Protein AF-U1ZWM1-F1 (afdb_monomer_lite)

Secondary structure (DSSP, 8-state):
-HHHHHHHHHHHHHHHHHHHHHHHHHHHHHHHHT-HHHHHHHHHHHHHHHHHHHHHHHHHHHHHHHTT--SSHHHHHTT-

Radius of gyration: 16.55 Å; chains: 1; bounding box: 34×19×45 Å

Structure (mmCIF, N/CA/C/O backbone):
data_AF-U1ZWM1-F1
#
_entry.id   AF-U1ZWM1-F1
#
loop_
_atom_site.group_PDB
_atom_site.id
_atom_site.type_symbol
_atom_site.label_atom_id
_atom_site.label_alt_id
_atom_site.label_comp_id
_atom_site.label_asym_id
_atom_site.label_entity_id
_atom_site.label_seq_id
_atom_site.pdbx_PDB_ins_code
_atom_site.Cartn_x
_atom_site.Cartn_y
_atom_site.Cartn_z
_atom_site.occupancy
_atom_site.B_iso_or_equiv
_atom_site.auth_seq_id
_atom_site.auth_comp_id
_atom_site.auth_asym_id
_atom_site.auth_atom_id
_atom_site.pdbx_PDB_model_num
ATOM 1 N N . MET A 1 1 ? 7.905 -8.735 -21.230 1.00 67.81 1 MET A N 1
ATOM 2 C CA . MET A 1 1 ? 7.684 -9.569 -20.022 1.00 67.81 1 MET A CA 1
ATOM 3 C C . MET A 1 1 ? 7.780 -8.750 -18.740 1.00 67.81 1 MET A C 1
ATOM 5 O O . MET A 1 1 ? 6.890 -8.903 -17.918 1.00 67.81 1 MET A O 1
ATOM 9 N N . HIS A 1 2 ? 8.778 -7.867 -18.580 1.00 76.38 2 HIS A N 1
ATOM 10 C CA . HIS A 1 2 ? 8.852 -6.928 -17.446 1.00 76.38 2 HIS A CA 1
ATOM 11 C C . HIS A 1 2 ? 7.597 -6.042 -17.317 1.00 76.38 2 HIS A C 1
ATOM 13 O O . HIS A 1 2 ? 7.088 -5.885 -16.215 1.00 76.38 2 HIS A O 1
ATOM 19 N N . ASP A 1 3 ? 7.035 -5.571 -18.434 1.00 79.81 3 ASP A N 1
ATOM 20 C CA . ASP A 1 3 ? 5.843 -4.704 -18.442 1.00 79.81 3 ASP A CA 1
ATOM 21 C C . ASP A 1 3 ? 4.601 -5.405 -17.875 1.00 79.81 3 ASP A C 1
ATOM 23 O O . ASP A 1 3 ? 3.849 -4.824 -17.099 1.00 79.81 3 ASP A O 1
ATOM 27 N N . THR A 1 4 ? 4.405 -6.685 -18.21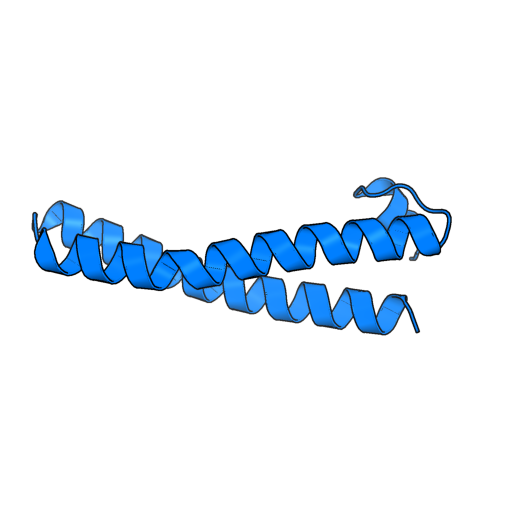2 1.00 87.81 4 THR A N 1
ATOM 28 C CA . THR A 1 4 ? 3.293 -7.495 -17.690 1.00 87.81 4 THR A CA 1
ATOM 29 C C . THR A 1 4 ? 3.444 -7.740 -16.190 1.00 87.81 4 THR A C 1
ATOM 31 O O . THR A 1 4 ? 2.460 -7.659 -15.465 1.00 87.81 4 THR A O 1
ATOM 34 N N . ALA A 1 5 ? 4.670 -7.986 -15.716 1.00 91.25 5 ALA A N 1
ATOM 35 C CA . ALA A 1 5 ? 4.951 -8.143 -14.289 1.00 91.25 5 ALA A CA 1
ATOM 36 C C . ALA A 1 5 ? 4.746 -6.829 -13.515 1.00 91.25 5 ALA A C 1
ATOM 38 O O . ALA A 1 5 ? 4.155 -6.831 -12.440 1.00 91.25 5 ALA A O 1
ATOM 39 N N . LEU A 1 6 ? 5.176 -5.693 -14.075 1.00 93.38 6 LEU A N 1
ATOM 40 C CA . LEU A 1 6 ? 4.935 -4.376 -13.482 1.00 93.38 6 LEU A CA 1
ATOM 41 C C . LEU A 1 6 ? 3.438 -4.061 -13.395 1.00 93.38 6 LEU A C 1
ATOM 43 O O . LEU A 1 6 ? 2.985 -3.578 -12.359 1.00 93.38 6 LEU A O 1
ATOM 47 N N . LEU A 1 7 ? 2.666 -4.356 -14.445 1.00 93.88 7 LEU A N 1
ATOM 48 C CA . LEU A 1 7 ? 1.218 -4.143 -14.449 1.00 93.88 7 LEU A CA 1
ATOM 49 C C . LEU A 1 7 ? 0.503 -4.986 -13.382 1.00 93.88 7 LEU A C 1
ATOM 51 O O . LEU A 1 7 ? -0.389 -4.478 -12.703 1.00 93.88 7 LEU A O 1
ATOM 55 N N . ASP A 1 8 ? 0.904 -6.246 -13.217 1.00 95.44 8 ASP A N 1
ATOM 56 C CA . ASP A 1 8 ? 0.348 -7.147 -12.202 1.00 95.44 8 ASP A CA 1
ATOM 57 C C . ASP A 1 8 ? 0.674 -6.670 -10.776 1.00 95.44 8 ASP A C 1
ATOM 59 O O . ASP A 1 8 ? -0.216 -6.575 -9.926 1.00 95.44 8 ASP A O 1
ATOM 63 N N . LEU A 1 9 ? 1.921 -6.240 -10.541 1.00 96.12 9 LEU A N 1
ATOM 64 C CA . LEU A 1 9 ? 2.338 -5.632 -9.273 1.00 96.12 9 LEU A CA 1
ATOM 65 C C . LEU A 1 9 ? 1.541 -4.363 -8.957 1.00 96.12 9 LEU A C 1
ATOM 67 O O . LEU A 1 9 ? 1.085 -4.201 -7.831 1.00 96.12 9 LEU A O 1
ATOM 71 N N . PHE A 1 10 ? 1.347 -3.464 -9.928 1.00 95.62 10 PHE A N 1
ATOM 72 C CA . PHE A 1 10 ? 0.544 -2.256 -9.710 1.00 95.62 10 PHE A CA 1
ATOM 73 C C . PHE A 1 10 ? -0.924 -2.576 -9.442 1.00 95.62 10 PHE A C 1
ATOM 75 O O . PHE A 1 10 ? -1.521 -1.979 -8.552 1.00 95.62 10 PHE A O 1
ATOM 82 N N . THR A 1 11 ? -1.496 -3.526 -10.179 1.00 96.88 11 THR A N 1
ATOM 83 C CA . THR A 1 11 ? -2.891 -3.946 -9.991 1.00 96.88 11 THR A CA 1
ATOM 84 C C . THR A 1 11 ? -3.096 -4.537 -8.596 1.00 96.88 11 THR A C 1
ATOM 86 O O . THR A 1 11 ? -4.050 -4.183 -7.904 1.00 96.88 11 THR A O 1
ATOM 89 N N . THR A 1 12 ? -2.162 -5.375 -8.145 1.00 97.62 12 THR A N 1
ATOM 90 C CA . THR A 1 12 ? -2.198 -5.970 -6.803 1.00 97.62 12 THR A CA 1
ATOM 91 C C . THR A 1 12 ? -1.988 -4.922 -5.706 1.00 97.62 12 THR A C 1
ATOM 93 O O . THR A 1 12 ? -2.678 -4.949 -4.685 1.00 97.62 12 THR A O 1
ATOM 96 N N . ASP A 1 13 ? -1.082 -3.963 -5.913 1.00 98.12 13 ASP A N 1
ATOM 97 C CA . ASP A 1 13 ? -0.858 -2.855 -4.978 1.00 98.12 13 ASP A CA 1
ATOM 98 C C . ASP A 1 13 ? -2.086 -1.962 -4.821 1.00 98.12 13 ASP A C 1
ATOM 100 O O . ASP A 1 13 ? -2.383 -1.556 -3.701 1.00 98.12 13 ASP A O 1
ATOM 104 N N . ILE A 1 14 ? -2.809 -1.676 -5.911 1.00 98.31 14 ILE A N 1
ATOM 105 C CA . ILE A 1 14 ? -4.053 -0.895 -5.860 1.00 98.31 14 ILE A CA 1
ATOM 106 C C . ILE A 1 14 ? -5.066 -1.598 -4.954 1.00 98.31 14 ILE A C 1
ATOM 108 O O . ILE A 1 14 ? -5.528 -0.991 -3.991 1.00 98.31 14 ILE A O 1
ATOM 112 N N . GLY A 1 15 ? -5.327 -2.889 -5.179 1.00 98.25 15 GLY A N 1
ATOM 113 C CA . GLY A 1 15 ? -6.251 -3.649 -4.330 1.00 98.25 15 GLY A CA 1
ATOM 114 C C . GLY A 1 15 ? -5.782 -3.765 -2.872 1.00 98.25 15 GLY A C 1
ATOM 115 O O . GLY A 1 15 ? -6.592 -3.740 -1.948 1.00 98.25 15 GLY A O 1
ATOM 116 N N . THR A 1 16 ? -4.469 -3.848 -2.639 1.00 98.38 16 THR A N 1
ATOM 117 C CA . THR A 1 16 ? -3.896 -3.870 -1.280 1.00 98.38 16 THR A CA 1
ATOM 118 C C . THR A 1 16 ? -4.066 -2.519 -0.580 1.00 98.38 16 THR A C 1
ATOM 120 O O . THR A 1 16 ? -4.384 -2.469 0.607 1.00 98.38 16 THR A O 1
ATOM 123 N N . ALA A 1 17 ? -3.883 -1.413 -1.306 1.00 98.62 17 ALA A N 1
ATOM 124 C CA . ALA A 1 17 ? -4.081 -0.064 -0.789 1.00 98.62 17 ALA A CA 1
ATOM 125 C C . ALA A 1 17 ? -5.561 0.234 -0.497 1.00 98.62 17 ALA A C 1
ATOM 127 O O . ALA A 1 17 ? -5.852 0.887 0.503 1.00 98.62 17 ALA A O 1
ATOM 128 N N . GLU A 1 18 ? -6.486 -0.276 -1.316 1.00 98.69 18 GLU A N 1
ATOM 129 C CA . GLU A 1 18 ? -7.932 -0.201 -1.063 1.00 98.69 18 GLU A CA 1
ATOM 130 C C . GLU A 1 18 ? -8.312 -0.926 0.237 1.00 98.69 18 GLU A C 1
ATOM 132 O O . GLU A 1 18 ? -8.959 -0.335 1.098 1.00 98.69 18 GLU A O 1
ATOM 137 N N . GLN A 1 19 ? -7.820 -2.152 0.451 1.00 98.56 19 GLN A N 1
ATOM 138 C CA . GLN A 1 19 ? -8.023 -2.870 1.720 1.00 98.56 19 GLN A CA 1
ATOM 139 C C . GLN A 1 19 ? -7.428 -2.113 2.914 1.00 98.56 19 GLN A C 1
ATOM 141 O O . GLN A 1 19 ? -8.036 -2.035 3.981 1.00 98.56 19 GLN A O 1
ATOM 146 N N . LEU A 1 20 ? -6.239 -1.525 2.749 1.00 98.69 20 LEU A N 1
ATOM 147 C CA . LEU A 1 20 ? -5.616 -0.729 3.804 1.00 98.69 20 LEU A CA 1
ATOM 148 C C . LEU A 1 20 ? -6.470 0.499 4.159 1.00 98.69 20 LEU A C 1
ATOM 150 O O . LEU A 1 20 ? -6.573 0.847 5.334 1.00 98.69 20 LEU A O 1
ATOM 154 N N . LEU A 1 21 ? -7.088 1.139 3.162 1.00 98.69 21 LEU A N 1
ATOM 155 C CA . LEU A 1 21 ? -7.992 2.269 3.363 1.00 98.69 21 LEU A CA 1
ATOM 156 C C . LEU A 1 21 ? -9.230 1.859 4.173 1.00 98.69 21 LEU A C 1
ATOM 158 O O . LEU A 1 21 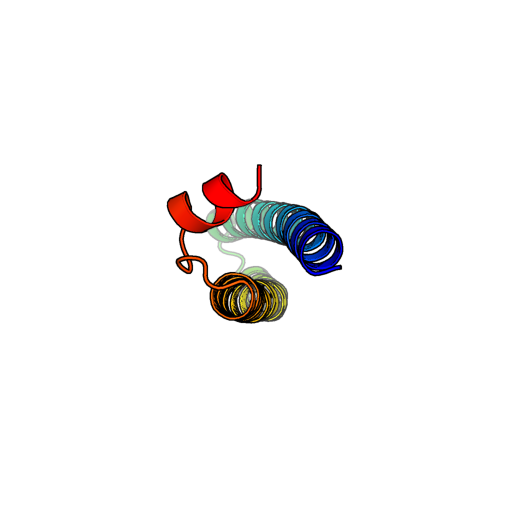? -9.559 2.536 5.144 1.00 98.69 21 LEU A O 1
ATOM 162 N N . GLU A 1 22 ? -9.849 0.720 3.853 1.00 98.62 22 GLU A N 1
ATOM 163 C CA . GLU A 1 22 ? -10.981 0.183 4.625 1.00 98.62 22 GLU A CA 1
ATOM 164 C C . GLU A 1 22 ? -10.611 -0.070 6.097 1.00 98.62 22 GLU A C 1
ATOM 166 O O . GLU A 1 22 ? -11.371 0.266 7.011 1.00 98.62 22 GLU A O 1
ATOM 171 N N . LEU A 1 23 ? -9.415 -0.615 6.354 1.00 98.69 23 LEU A N 1
ATOM 172 C CA . LEU A 1 23 ? -8.922 -0.829 7.718 1.00 98.69 23 LEU A CA 1
ATOM 173 C C . LEU A 1 23 ? -8.650 0.488 8.458 1.00 98.69 23 LEU A C 1
ATOM 175 O O . LEU A 1 23 ? -8.874 0.565 9.666 1.00 98.69 23 LEU A O 1
ATOM 179 N N . ILE A 1 24 ? -8.179 1.524 7.758 1.00 98.44 24 ILE A N 1
ATOM 180 C CA . ILE A 1 24 ? -7.973 2.863 8.330 1.00 98.44 24 ILE A CA 1
ATOM 181 C C . ILE A 1 24 ? -9.317 3.506 8.699 1.00 98.44 24 ILE A C 1
ATOM 183 O O . ILE A 1 24 ? -9.439 4.080 9.782 1.00 98.44 24 ILE A O 1
ATOM 187 N N . ASP A 1 25 ? -10.344 3.359 7.861 1.00 98.44 25 ASP A N 1
ATOM 188 C CA . ASP A 1 25 ? -11.693 3.844 8.172 1.00 98.44 25 ASP A CA 1
ATOM 189 C C . ASP A 1 25 ? -12.285 3.118 9.395 1.00 98.44 25 ASP A C 1
ATOM 191 O O . ASP A 1 25 ? -12.875 3.745 10.283 1.00 98.44 25 ASP A O 1
ATOM 195 N N . ALA A 1 26 ? -12.078 1.802 9.500 1.00 98.38 26 ALA A N 1
ATOM 196 C CA . ALA A 1 26 ? -12.476 1.026 10.674 1.00 98.38 26 ALA A CA 1
ATOM 197 C C . ALA A 1 26 ? -11.696 1.427 11.942 1.00 98.38 26 ALA A C 1
ATOM 199 O O . ALA A 1 26 ? -12.274 1.476 13.032 1.00 98.38 26 ALA A O 1
ATOM 200 N N . GLU A 1 27 ? -10.405 1.746 11.816 1.00 98.38 27 GLU A N 1
ATOM 201 C CA . GLU A 1 27 ? -9.570 2.247 12.914 1.00 98.38 27 GLU A CA 1
ATOM 202 C C . GLU A 1 27 ? -10.057 3.606 13.410 1.00 98.38 27 GLU A C 1
ATOM 204 O O . GLU A 1 27 ? -10.171 3.814 14.619 1.00 98.38 27 GLU A O 1
ATOM 209 N N . PHE A 1 28 ? -10.421 4.508 12.499 1.00 98.25 28 PHE A N 1
ATOM 210 C CA . PHE A 1 28 ? -10.991 5.806 12.850 1.00 98.25 28 PHE A CA 1
ATOM 211 C C . PHE A 1 28 ? -12.274 5.672 13.692 1.00 98.25 28 PHE A C 1
ATOM 213 O O . PHE A 1 28 ? -12.451 6.383 14.690 1.00 98.25 28 PHE A O 1
ATOM 220 N N . GLN A 1 29 ? -13.147 4.720 13.348 1.00 98.19 29 GLN A N 1
ATOM 221 C CA . GLN A 1 29 ? -14.335 4.404 14.151 1.00 98.19 29 GLN A CA 1
ATOM 222 C C . GLN A 1 29 ? -13.960 3.851 15.533 1.00 98.19 29 GLN A C 1
ATOM 224 O O . GLN A 1 29 ? -14.428 4.369 16.547 1.00 98.19 29 GLN A O 1
ATOM 229 N N . ALA A 1 30 ? -13.069 2.858 15.590 1.00 98.19 30 ALA A N 1
ATOM 230 C CA . ALA A 1 30 ? -12.645 2.238 16.846 1.00 98.19 30 ALA A CA 1
ATOM 231 C C . ALA A 1 30 ? -11.962 3.239 17.800 1.00 98.19 30 ALA A C 1
ATOM 233 O O . ALA A 1 30 ? -12.176 3.193 19.012 1.00 98.19 30 ALA A O 1
ATOM 234 N N . LEU A 1 31 ? -11.196 4.199 17.266 1.00 98.19 31 LEU A N 1
ATOM 235 C CA . LEU A 1 31 ? -10.620 5.308 18.036 1.00 98.19 31 LEU A CA 1
ATOM 236 C C . LEU A 1 31 ? -11.704 6.203 18.647 1.00 98.19 31 LEU A C 1
ATOM 238 O O . LEU A 1 31 ? -11.601 6.584 19.815 1.00 98.19 31 LEU A O 1
ATOM 242 N N . THR A 1 32 ? -12.749 6.513 17.876 1.00 97.50 32 THR A N 1
ATOM 243 C CA . THR A 1 32 ? -13.888 7.324 18.333 1.00 97.50 32 THR A CA 1
ATOM 244 C C . THR A 1 32 ? -14.643 6.627 19.470 1.00 97.50 32 THR A C 1
ATOM 246 O O . THR A 1 32 ? -15.034 7.266 20.447 1.00 97.50 32 THR A O 1
ATOM 249 N N . GLU A 1 33 ? -14.786 5.305 19.380 1.00 97.50 33 GLU A N 1
ATOM 250 C CA . GLU A 1 33 ? -15.440 4.453 20.382 1.00 97.50 33 GLU A CA 1
ATOM 251 C C . GLU A 1 33 ? -14.525 4.107 21.572 1.00 97.50 33 GLU A C 1
ATOM 253 O O . GLU A 1 33 ? -15.000 3.623 22.600 1.00 97.50 33 GLU A O 1
ATOM 258 N N . ARG A 1 34 ? -13.220 4.404 21.468 1.00 97.38 34 ARG A N 1
ATOM 259 C CA . ARG A 1 34 ? -12.163 4.023 22.426 1.00 97.38 34 ARG A CA 1
ATOM 260 C C . ARG A 1 34 ? -12.075 2.500 22.624 1.00 97.38 34 ARG A C 1
ATOM 26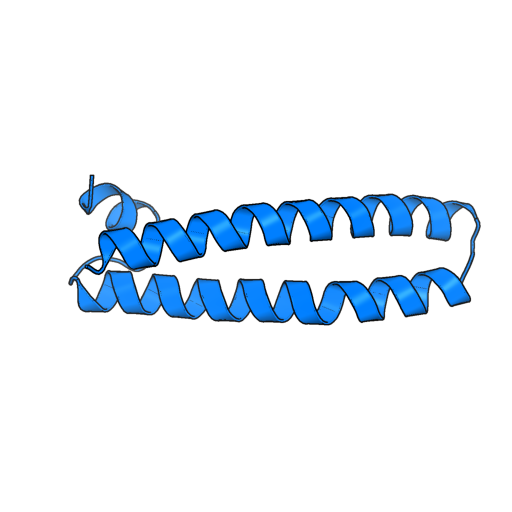2 O O . ARG A 1 34 ? -11.738 2.029 23.712 1.00 97.38 34 ARG A O 1
ATOM 269 N N . ASP A 1 35 ? -12.353 1.742 21.566 1.00 98.00 35 ASP A N 1
ATOM 270 C CA . ASP A 1 35 ? -12.342 0.277 21.543 1.00 98.00 35 ASP A CA 1
ATOM 271 C C . ASP A 1 35 ? -10.913 -0.257 21.337 1.00 98.00 35 ASP A C 1
ATOM 273 O O . ASP A 1 35 ? -10.478 -0.566 20.227 1.00 98.00 35 ASP A O 1
ATOM 277 N N . LEU A 1 36 ? -10.147 -0.327 22.431 1.00 96.94 36 LEU A N 1
ATOM 278 C CA . LEU A 1 36 ? -8.754 -0.792 22.410 1.00 96.94 36 LEU A CA 1
ATOM 279 C C . LEU A 1 36 ? -8.584 -2.230 21.870 1.00 96.94 36 LEU A C 1
ATOM 281 O O . LEU A 1 36 ? -7.667 -2.432 21.074 1.00 96.94 36 LEU A O 1
ATOM 285 N N . PRO A 1 37 ? -9.422 -3.223 22.235 1.00 97.75 37 PRO A N 1
ATOM 286 C CA . PRO A 1 37 ? -9.337 -4.562 21.644 1.00 97.75 37 PRO A CA 1
ATOM 287 C C . PRO A 1 37 ? -9.493 -4.578 20.118 1.00 97.75 37 PRO A C 1
ATOM 289 O O . PRO A 1 37 ? -8.754 -5.284 19.426 1.00 97.75 37 PRO A O 1
ATOM 292 N N . ARG A 1 38 ? -10.423 -3.783 19.573 1.00 97.81 38 ARG A N 1
ATOM 293 C CA . ARG A 1 38 ? -10.610 -3.678 18.119 1.00 97.81 38 ARG A CA 1
ATOM 294 C C . ARG A 1 38 ? -9.410 -3.023 17.437 1.00 97.81 38 ARG A C 1
ATOM 296 O O . ARG A 1 38 ? -9.015 -3.471 16.365 1.00 97.81 38 ARG A O 1
ATOM 303 N N . LEU A 1 39 ? -8.794 -2.019 18.063 1.00 98.38 39 LEU A N 1
ATOM 304 C CA . LEU A 1 39 ? -7.585 -1.372 17.538 1.00 98.38 39 LEU A CA 1
ATOM 305 C C . LEU A 1 39 ? -6.398 -2.338 17.422 1.00 98.38 39 LEU A C 1
ATOM 307 O O . LEU A 1 39 ? -5.676 -2.289 16.429 1.00 98.38 39 LEU A O 1
ATOM 311 N N . ASP A 1 40 ? -6.217 -3.239 18.388 1.00 98.06 40 ASP A N 1
ATOM 312 C CA . ASP A 1 40 ? -5.150 -4.251 18.345 1.00 98.06 40 ASP A CA 1
ATOM 313 C C . ASP A 1 40 ? -5.341 -5.249 17.186 1.00 98.06 40 ASP A C 1
ATOM 315 O O . ASP A 1 40 ? -4.398 -5.579 16.459 1.00 98.06 40 ASP A O 1
ATOM 319 N N . SER A 1 41 ? -6.593 -5.650 16.943 1.00 98.00 41 SER A N 1
ATOM 320 C CA . SER A 1 41 ? -6.947 -6.513 15.807 1.00 98.00 41 SER A CA 1
ATOM 321 C C . SER A 1 41 ? -6.698 -5.800 14.473 1.00 98.00 41 SER A C 1
ATOM 323 O O . SER A 1 41 ? -5.995 -6.324 13.614 1.00 98.00 41 SER A O 1
ATOM 325 N N . LEU A 1 42 ? -7.162 -4.553 14.336 1.00 98.50 42 LEU A N 1
ATOM 326 C CA . LEU A 1 42 ? -6.952 -3.743 13.129 1.00 98.50 42 LEU A CA 1
ATOM 327 C C . LEU A 1 42 ? -5.466 -3.481 12.846 1.00 98.50 42 LEU A C 1
ATOM 329 O O . LEU A 1 42 ? -5.040 -3.463 11.690 1.00 98.50 42 LEU A O 1
ATOM 333 N N . LEU A 1 43 ? -4.653 -3.287 13.887 1.00 98.06 43 LEU A N 1
ATOM 334 C CA . LEU A 1 43 ? -3.206 -3.162 13.734 1.00 98.06 43 LEU A CA 1
ATOM 335 C C . LEU A 1 43 ? -2.580 -4.463 13.217 1.00 98.06 43 LEU A C 1
ATOM 337 O O . LEU A 1 43 ? -1.677 -4.414 12.380 1.00 98.06 43 LEU A O 1
ATOM 341 N N . SER A 1 44 ? -3.044 -5.611 13.707 1.00 98.31 44 SER A N 1
ATOM 342 C CA . SER A 1 44 ? -2.586 -6.927 13.253 1.00 98.31 44 SER A CA 1
ATOM 343 C C . SER A 1 44 ? -2.952 -7.180 11.788 1.00 98.31 44 SER A C 1
ATOM 345 O O . SER A 1 44 ? -2.110 -7.662 11.033 1.00 98.31 44 SER A O 1
ATOM 347 N N . ASP A 1 45 ? -4.144 -6.762 11.362 1.00 98.38 45 ASP A N 1
ATOM 348 C CA . ASP A 1 45 ? -4.622 -6.922 9.983 1.00 98.38 45 ASP A CA 1
ATOM 349 C C . ASP A 1 45 ? -3.890 -6.001 8.988 1.00 98.38 45 ASP A C 1
ATOM 351 O O . ASP A 1 45 ? -3.612 -6.396 7.854 1.00 98.38 45 ASP A O 1
ATOM 355 N N . LYS A 1 46 ? -3.497 -4.786 9.404 1.00 98.62 46 LYS A N 1
ATOM 356 C CA . LYS A 1 46 ? -2.740 -3.847 8.548 1.00 98.62 46 LYS A CA 1
ATOM 357 C C . LYS A 1 46 ? -1.301 -4.293 8.276 1.00 98.62 46 LYS A C 1
ATOM 359 O O . LYS A 1 46 ? -0.769 -4.022 7.200 1.00 98.62 46 LYS A O 1
ATOM 364 N N . GLN A 1 47 ? -0.646 -4.946 9.238 1.00 98.50 47 GLN A N 1
ATOM 365 C CA . GLN A 1 47 ? 0.766 -5.346 9.138 1.00 98.50 47 GLN A CA 1
ATOM 366 C C . GLN A 1 47 ? 1.117 -6.168 7.883 1.00 98.50 47 GLN A C 1
ATOM 368 O O . GLN A 1 47 ? 2.068 -5.787 7.192 1.00 98.50 47 GLN A O 1
ATOM 373 N N . PRO A 1 48 ? 0.400 -7.254 7.534 1.00 98.31 48 PRO A N 1
ATOM 374 C CA . PRO A 1 48 ? 0.710 -8.027 6.333 1.00 98.31 48 PRO A CA 1
ATOM 375 C C . PRO A 1 48 ? 0.516 -7.222 5.041 1.00 98.31 48 PRO A C 1
ATOM 377 O O . PRO A 1 48 ? 1.327 -7.356 4.127 1.00 98.31 48 PRO A O 1
ATOM 380 N N . LEU A 1 49 ? -0.493 -6.346 4.973 1.00 98.50 49 LEU A N 1
ATOM 381 C CA . LEU A 1 49 ? -0.734 -5.495 3.800 1.00 98.50 49 LEU A CA 1
ATOM 382 C C . LEU A 1 49 ? 0.409 -4.491 3.591 1.00 98.50 49 LEU A C 1
ATOM 384 O O . LEU A 1 49 ? 0.901 -4.320 2.476 1.00 98.50 49 LEU A O 1
ATOM 388 N N . LEU A 1 50 ? 0.893 -3.874 4.674 1.00 98.50 50 LEU A N 1
ATOM 389 C CA . LEU A 1 50 ? 2.049 -2.972 4.631 1.00 98.50 50 LEU A CA 1
ATOM 390 C C . LEU A 1 50 ? 3.328 -3.699 4.198 1.00 98.50 50 LEU A C 1
ATOM 392 O O . LEU A 1 50 ? 4.090 -3.178 3.381 1.00 98.50 50 LEU A O 1
ATOM 396 N N . ALA A 1 51 ? 3.556 -4.910 4.714 1.00 98.31 51 ALA A N 1
ATOM 397 C CA . ALA A 1 51 ? 4.701 -5.728 4.325 1.00 98.31 51 ALA A CA 1
ATOM 398 C C . ALA A 1 51 ? 4.658 -6.100 2.832 1.00 98.31 51 ALA A C 1
ATOM 400 O O . ALA A 1 51 ? 5.688 -6.035 2.157 1.00 98.31 51 ALA A O 1
ATOM 401 N N . LEU A 1 52 ? 3.472 -6.425 2.305 1.00 98.19 52 LEU A N 1
ATOM 402 C CA . LEU A 1 52 ? 3.274 -6.740 0.891 1.00 98.19 52 LEU A CA 1
ATOM 403 C C . LEU A 1 52 ? 3.573 -5.533 -0.009 1.00 98.19 52 LEU A C 1
ATOM 405 O O . LEU A 1 52 ? 4.365 -5.650 -0.944 1.00 98.19 52 LEU A O 1
ATOM 409 N N . LEU A 1 53 ? 3.032 -4.354 0.318 1.00 98.38 53 LEU A N 1
ATOM 410 C CA . LEU A 1 53 ? 3.314 -3.113 -0.418 1.00 98.38 53 LEU A CA 1
ATOM 411 C C . LEU A 1 53 ? 4.813 -2.777 -0.418 1.00 98.38 53 LEU A C 1
ATOM 413 O O . LEU A 1 53 ? 5.368 -2.376 -1.444 1.00 98.38 53 LEU A O 1
ATOM 417 N N . GLN A 1 54 ? 5.499 -2.973 0.713 1.00 98.25 54 GLN A N 1
ATOM 418 C CA . GLN A 1 54 ? 6.948 -2.780 0.796 1.00 98.25 54 GLN A CA 1
ATOM 419 C C . GLN A 1 54 ? 7.705 -3.773 -0.099 1.00 98.25 54 GLN A C 1
ATOM 421 O O . GLN A 1 54 ? 8.641 -3.378 -0.803 1.00 98.25 54 GLN A O 1
ATOM 426 N N . GLN A 1 55 ? 7.311 -5.049 -0.088 1.00 98.06 55 GLN A N 1
ATOM 427 C CA . GLN A 1 55 ? 7.906 -6.075 -0.943 1.00 98.06 55 GLN A CA 1
ATOM 428 C C . GLN A 1 55 ? 7.743 -5.712 -2.423 1.00 98.06 55 GLN A C 1
ATOM 430 O O . GLN A 1 55 ? 8.736 -5.674 -3.155 1.00 98.06 55 GLN A O 1
ATOM 435 N N . HIS A 1 56 ? 6.523 -5.389 -2.849 1.00 97.62 56 HIS A N 1
ATOM 436 C CA . HIS A 1 56 ? 6.234 -5.028 -4.233 1.00 97.62 56 HIS A CA 1
ATOM 437 C C . HIS A 1 56 ? 6.948 -3.740 -4.656 1.00 97.62 56 HIS A C 1
ATOM 439 O O . HIS A 1 56 ? 7.458 -3.665 -5.772 1.00 97.62 56 HIS A O 1
ATOM 445 N N . GLY A 1 57 ? 7.075 -2.747 -3.770 1.00 96.19 57 GLY A N 1
ATOM 446 C CA . GLY A 1 57 ? 7.863 -1.539 -4.036 1.00 96.19 57 GLY A CA 1
ATOM 447 C C . GLY A 1 57 ? 9.333 -1.844 -4.344 1.00 96.19 57 GLY A C 1
ATOM 448 O O . GLY A 1 57 ? 9.910 -1.299 -5.293 1.00 96.19 57 GLY A O 1
ATOM 449 N N . GLY A 1 58 ? 9.928 -2.772 -3.590 1.00 97.12 58 GLY A N 1
ATOM 450 C CA . GLY A 1 58 ? 11.275 -3.272 -3.860 1.00 97.12 58 GLY A CA 1
ATOM 451 C C . GLY A 1 58 ? 11.369 -4.033 -5.185 1.00 97.12 58 GLY A C 1
ATOM 452 O O . GLY A 1 58 ? 12.329 -3.851 -5.934 1.00 97.12 58 GLY A O 1
ATOM 453 N N . GLU A 1 59 ? 10.373 -4.858 -5.501 1.00 96.56 59 GLU A N 1
ATOM 454 C CA . GLU A 1 59 ? 10.326 -5.630 -6.744 1.00 96.56 59 GLU A CA 1
ATOM 455 C C . GLU A 1 59 ? 10.175 -4.739 -7.982 1.00 96.56 59 GLU A C 1
ATOM 457 O O .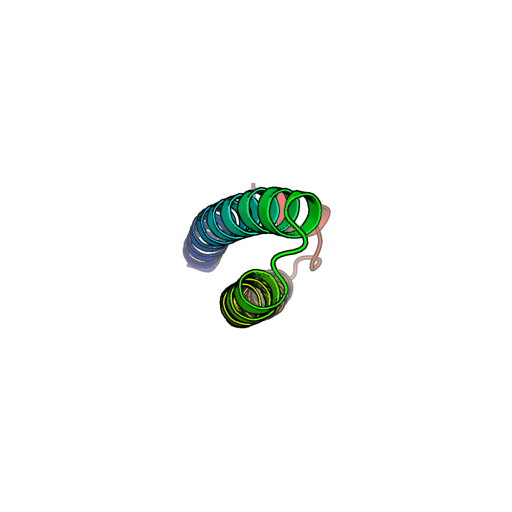 GLU A 1 59 ? 10.972 -4.860 -8.913 1.00 96.56 59 GLU A O 1
ATOM 462 N N . ARG A 1 60 ? 9.263 -3.759 -7.956 1.00 96.06 60 ARG A N 1
ATOM 463 C CA . ARG A 1 60 ? 9.124 -2.751 -9.021 1.00 96.06 60 ARG A CA 1
ATOM 464 C C . ARG A 1 60 ? 10.431 -2.017 -9.283 1.00 96.06 60 ARG A C 1
ATOM 466 O O . ARG A 1 60 ? 10.842 -1.881 -10.432 1.00 96.06 60 ARG A O 1
ATOM 473 N N . SER A 1 61 ? 11.105 -1.592 -8.215 1.00 95.88 61 SER A N 1
ATOM 474 C CA . SER A 1 61 ? 12.393 -0.902 -8.319 1.00 95.88 61 SER A CA 1
ATOM 475 C C . SER A 1 61 ? 13.441 -1.779 -9.010 1.00 95.88 61 SER A C 1
ATOM 477 O O . SER A 1 61 ? 14.153 -1.314 -9.896 1.00 95.88 61 SER A O 1
ATOM 479 N N . ARG A 1 62 ? 13.514 -3.070 -8.656 1.00 95.88 62 ARG A N 1
ATOM 480 C CA . ARG A 1 62 ? 14.433 -4.023 -9.303 1.00 95.88 62 ARG A CA 1
ATOM 481 C C . ARG A 1 62 ? 14.092 -4.255 -10.771 1.00 95.88 62 ARG A C 1
ATOM 483 O O . ARG A 1 62 ? 15.012 -4.324 -11.578 1.00 95.88 62 ARG A O 1
ATOM 490 N N . LEU A 1 63 ? 12.809 -4.368 -11.117 1.00 94.81 63 LEU A N 1
ATOM 491 C CA . LEU A 1 63 ? 12.369 -4.575 -12.500 1.00 94.81 63 LEU A CA 1
ATOM 492 C C . LEU A 1 63 ? 12.726 -3.379 -13.394 1.00 94.81 63 LEU A C 1
ATOM 494 O O . LEU A 1 63 ? 13.244 -3.586 -14.488 1.00 94.81 63 LEU A O 1
ATOM 498 N N . LEU A 1 64 ? 12.524 -2.145 -12.915 1.00 94.75 64 LEU A N 1
ATOM 499 C CA . LEU A 1 64 ? 12.925 -0.933 -13.642 1.00 94.75 64 LEU A CA 1
ATOM 500 C C . LEU A 1 64 ? 14.443 -0.882 -13.855 1.00 94.75 64 LEU A C 1
ATOM 502 O O . LEU A 1 64 ? 14.907 -0.710 -14.981 1.00 94.75 64 LEU A O 1
ATOM 506 N N . LEU A 1 65 ? 15.225 -1.132 -12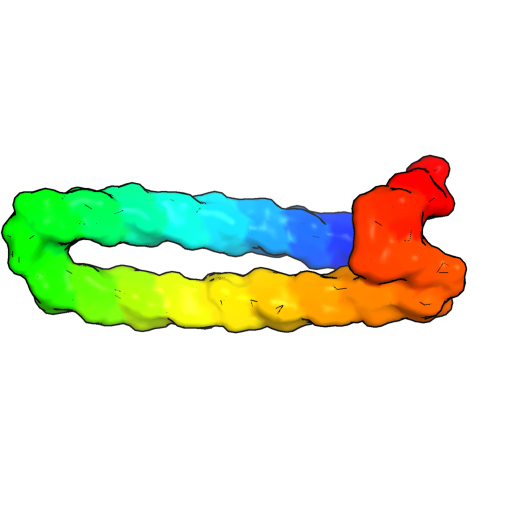.800 1.00 95.25 65 LEU A N 1
ATOM 507 C CA . LEU A 1 65 ? 16.688 -1.160 -12.897 1.00 95.25 65 LEU A CA 1
ATOM 508 C C . LEU A 1 65 ? 17.187 -2.263 -13.842 1.00 95.25 65 LEU A C 1
ATOM 510 O O . LEU A 1 65 ? 18.125 -2.038 -14.604 1.00 95.25 65 LEU A O 1
ATOM 514 N N . ALA A 1 66 ? 16.555 -3.441 -13.835 1.00 93.38 66 ALA A N 1
ATOM 515 C CA . ALA A 1 66 ? 16.887 -4.544 -14.740 1.00 93.38 66 ALA A CA 1
ATOM 516 C C . ALA A 1 66 ? 16.589 -4.215 -16.214 1.00 93.38 66 ALA A C 1
ATOM 518 O O . ALA A 1 66 ? 17.263 -4.731 -17.104 1.00 93.38 66 ALA A O 1
ATOM 519 N N . ALA A 1 67 ? 15.624 -3.329 -16.469 1.00 92.00 67 ALA A N 1
ATOM 520 C CA . ALA A 1 67 ? 15.339 -2.780 -17.791 1.00 92.00 67 ALA A CA 1
ATOM 521 C C . ALA A 1 67 ? 16.271 -1.611 -18.186 1.00 92.00 67 ALA A C 1
ATOM 523 O O . ALA A 1 67 ? 16.137 -1.073 -19.282 1.00 92.00 67 ALA A O 1
ATOM 524 N N . GLY A 1 68 ? 17.223 -1.221 -17.326 1.00 94.12 68 GLY A N 1
ATOM 525 C CA . GLY A 1 68 ? 18.128 -0.090 -17.562 1.00 94.12 68 GLY A CA 1
ATOM 526 C C . GLY A 1 68 ? 17.493 1.281 -17.305 1.00 94.12 68 GLY A C 1
ATOM 527 O O . GLY A 1 68 ? 18.007 2.289 -17.788 1.00 94.12 68 GLY A O 1
ATOM 528 N N . LEU A 1 69 ? 16.385 1.320 -16.565 1.00 94.88 69 LEU A N 1
ATOM 529 C CA . LEU A 1 69 ? 15.607 2.521 -16.265 1.00 94.88 69 LEU A CA 1
ATOM 530 C C . LEU A 1 69 ? 15.859 2.983 -14.826 1.00 94.88 69 LEU A C 1
ATOM 532 O O . LEU A 1 69 ? 16.296 2.203 -13.975 1.00 94.88 69 LEU A O 1
ATOM 536 N N . SER A 1 70 ? 15.566 4.248 -14.526 1.00 94.88 70 SER A N 1
ATOM 537 C CA . SER A 1 70 ? 15.572 4.735 -13.144 1.00 94.88 70 SER A CA 1
ATOM 538 C C . SER A 1 70 ? 14.425 4.111 -12.336 1.00 94.88 70 SER A C 1
ATOM 540 O O . SER A 1 70 ? 13.344 3.836 -12.852 1.00 94.88 70 SER A O 1
ATOM 542 N N . ALA A 1 71 ? 14.650 3.859 -11.044 1.00 93.88 71 ALA A N 1
ATOM 543 C CA . ALA A 1 71 ? 13.657 3.264 -10.142 1.00 93.88 71 ALA A CA 1
ATOM 544 C C . ALA A 1 71 ? 12.661 4.307 -9.602 1.00 93.88 71 ALA A C 1
ATOM 546 O O . ALA A 1 71 ? 12.407 4.389 -8.401 1.00 93.88 71 ALA A O 1
ATOM 547 N N . ASP A 1 72 ? 12.140 5.147 -10.486 1.00 92.88 72 ASP A N 1
ATOM 548 C CA . ASP A 1 72 ? 11.262 6.260 -10.155 1.00 92.88 72 ASP A CA 1
ATOM 549 C C . ASP A 1 72 ? 10.188 6.449 -11.231 1.00 92.88 72 ASP A C 1
ATOM 551 O O . ASP A 1 72 ? 10.023 5.644 -12.153 1.00 92.88 72 ASP A O 1
ATOM 555 N N . ARG A 1 73 ? 9.402 7.514 -11.076 1.00 90.44 73 ARG A N 1
ATOM 556 C CA . ARG A 1 73 ? 8.324 7.838 -12.005 1.00 90.44 73 ARG A CA 1
ATOM 557 C C . ARG A 1 73 ? 8.842 8.150 -13.409 1.00 90.44 73 ARG A C 1
ATOM 559 O O . ARG A 1 73 ? 8.145 7.830 -14.367 1.00 90.44 73 ARG A O 1
ATOM 566 N N . ASP A 1 74 ? 10.028 8.740 -13.529 1.00 93.25 74 ASP A N 1
ATOM 567 C CA . ASP A 1 74 ? 10.611 9.083 -14.826 1.00 93.25 74 ASP A CA 1
ATOM 568 C C . ASP A 1 74 ? 11.028 7.810 -15.569 1.00 93.25 74 ASP A C 1
ATOM 570 O O . ASP A 1 74 ? 10.714 7.646 -16.748 1.00 93.25 74 ASP A O 1
ATOM 574 N N . GLY A 1 75 ? 11.634 6.853 -14.862 1.00 91.88 75 GLY A N 1
ATOM 575 C CA . GLY A 1 75 ? 11.992 5.555 -15.428 1.00 91.88 75 GLY A CA 1
ATOM 576 C C . GLY A 1 75 ? 10.773 4.716 -15.791 1.00 91.88 75 GLY A C 1
ATOM 577 O O . GLY A 1 75 ? 10.759 4.092 -16.847 1.00 91.88 75 GLY A O 1
ATOM 578 N N . LEU A 1 76 ? 9.706 4.765 -14.988 1.00 90.81 76 LEU A N 1
ATOM 579 C CA . LEU A 1 76 ? 8.425 4.165 -15.367 1.00 90.81 76 LEU A CA 1
ATOM 580 C C . LEU A 1 76 ? 7.827 4.834 -16.616 1.00 90.81 76 LEU A C 1
ATOM 582 O O . LEU A 1 76 ? 7.296 4.146 -17.482 1.00 90.81 76 LEU A O 1
ATOM 586 N N . GLY A 1 77 ? 7.920 6.162 -16.727 1.00 89.94 77 GLY A N 1
ATOM 587 C CA . GLY A 1 77 ? 7.435 6.911 -17.888 1.00 89.94 77 GLY A CA 1
ATOM 588 C C . GLY A 1 77 ? 8.164 6.559 -19.186 1.00 89.94 77 GLY A C 1
ATOM 589 O O . GLY A 1 77 ? 7.558 6.606 -20.248 1.00 89.94 77 GLY A O 1
ATOM 590 N N . ALA A 1 78 ? 9.431 6.150 -19.103 1.00 90.12 78 ALA A N 1
ATOM 591 C CA . ALA A 1 78 ? 10.224 5.720 -20.253 1.00 90.12 78 ALA A CA 1
ATOM 592 C C . ALA A 1 78 ? 9.845 4.327 -20.809 1.00 90.12 78 ALA A C 1
ATOM 594 O O . ALA A 1 78 ? 10.360 3.946 -21.859 1.00 90.12 78 ALA A O 1
ATOM 595 N N . LEU A 1 79 ? 8.965 3.571 -20.134 1.00 82.00 79 LEU A N 1
ATOM 596 C CA . LEU A 1 79 ? 8.371 2.330 -20.665 1.00 82.00 79 LEU A CA 1
ATOM 597 C C . LEU A 1 79 ? 7.171 2.574 -21.595 1.00 82.00 79 LEU A C 1
ATOM 599 O O . LEU A 1 79 ? 6.764 1.638 -22.284 1.00 82.00 79 LEU A O 1
ATOM 603 N N . ALA A 1 80 ? 6.580 3.776 -21.564 1.00 66.81 80 ALA A N 1
ATOM 604 C CA . ALA A 1 80 ? 5.349 4.126 -22.278 1.00 66.81 80 ALA A CA 1
ATOM 605 C C . ALA A 1 80 ? 5.592 4.630 -23.709 1.00 66.81 80 ALA A C 1
ATOM 607 O O . ALA A 1 80 ? 6.592 5.348 -23.939 1.00 66.81 80 ALA A O 1
#

Foldseek 3Di:
DLVVVLVVLVVVLVVLVVVLVVLVVVLVVCVVVVPPVSNVVSVVVNVVSVVSNVVSLVVCQVSLVVVVAHSDPVSVVVVD

Sequence (80 aa):
MHDTALLDLFTTDIGTAEQLLELIDAEFQALTERDLPRLDSLLSDKQPLLALLQQHGGERS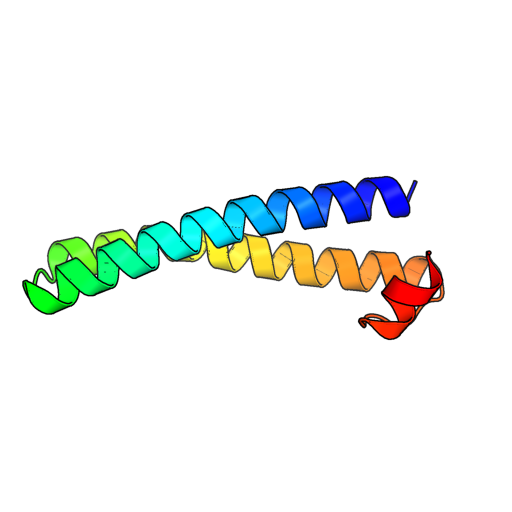RLLLAAGLSADRDGLGALA

pLDDT: mean 95.1, std 6.08, range [66.81, 98.69]